Protein AF-A0A3D3CTJ3-F1 (afdb_monomer)

Sequence (65 aa):
MLFFFALLPFLANAQQKTYCNPINIDYGYTPIPNFSEAGRHRATADPVITLYKGDYYLFSTNQWG

Mean predicted aligned error: 13.46 Å

Secondary structure (DSSP, 8-state):
--SSSTTGGGG----------S--------SSTTTTTT-----EEEEEEEEETTEEEEEEEES--

Radius of gyration: 23.74 Å; Cα contacts (8 Å, |Δi|>4): 34; chains: 1; bounding box: 38×34×70 Å

Structure (mmCIF, N/CA/C/O backbone):
data_AF-A0A3D3CTJ3-F1
#
_entry.id   AF-A0A3D3CTJ3-F1
#
loop_
_atom_site.group_PDB
_atom_site.id
_atom_site.type_symbol
_atom_site.label_atom_id
_atom_site.label_alt_id
_atom_site.label_comp_id
_atom_site.label_asym_id
_atom_site.label_entity_id
_atom_site.label_seq_id
_atom_site.pdbx_PDB_ins_code
_atom_site.Cartn_x
_atom_site.Cartn_y
_atom_site.Cartn_z
_atom_site.occupancy
_atom_site.B_iso_or_equiv
_atom_site.auth_seq_id
_atom_site.auth_comp_id
_atom_site.auth_asym_id
_atom_site.auth_atom_id
_atom_site.pdbx_PDB_model_num
ATOM 1 N N . MET A 1 1 ? -17.224 -14.648 59.453 1.00 56.16 1 MET A N 1
ATOM 2 C CA . MET A 1 1 ? -17.406 -13.466 58.579 1.00 56.16 1 MET A CA 1
ATOM 3 C C . M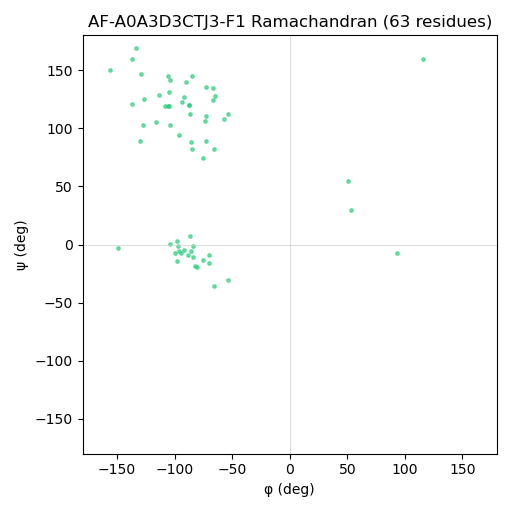ET A 1 1 ? -16.074 -13.048 57.936 1.00 56.16 1 MET A C 1
ATOM 5 O O . MET A 1 1 ? -15.676 -11.904 58.048 1.00 56.16 1 MET A O 1
ATOM 9 N N . LEU A 1 2 ? -15.347 -13.987 57.310 1.00 52.34 2 LEU A N 1
ATOM 10 C CA . LEU A 1 2 ? -14.018 -13.735 56.707 1.00 52.34 2 LEU A CA 1
ATOM 11 C C . LEU A 1 2 ? -13.716 -14.618 55.476 1.00 52.34 2 LEU A C 1
ATOM 13 O O . LEU A 1 2 ? -12.695 -14.441 54.832 1.00 52.34 2 LEU A O 1
ATOM 17 N N . PHE A 1 3 ? -14.619 -15.536 55.108 1.00 54.53 3 PHE A N 1
ATOM 18 C CA . PHE A 1 3 ? -14.428 -16.481 53.997 1.00 54.53 3 PHE A CA 1
ATOM 19 C C . PHE A 1 3 ? -15.077 -16.044 52.673 1.00 54.53 3 PHE A C 1
ATOM 21 O O . PHE A 1 3 ? -14.954 -16.740 51.673 1.00 54.53 3 PHE A O 1
ATOM 28 N N . PHE A 1 4 ? -15.760 -14.895 52.641 1.00 55.19 4 PHE A N 1
ATOM 29 C CA . PHE A 1 4 ? -16.534 -14.459 51.468 1.00 55.19 4 PHE A CA 1
ATOM 30 C C . PHE A 1 4 ? -15.722 -13.643 50.445 1.00 55.19 4 PHE A C 1
ATOM 32 O O . PHE A 1 4 ? -16.200 -13.389 49.347 1.00 55.19 4 PHE A O 1
ATOM 39 N N . PHE A 1 5 ? -14.490 -13.242 50.778 1.00 56.28 5 PHE A N 1
ATOM 40 C CA . PHE A 1 5 ? -13.671 -12.360 49.933 1.00 56.28 5 PHE A CA 1
ATOM 41 C C . PHE A 1 5 ? -12.664 -13.086 49.022 1.00 56.28 5 PHE A C 1
ATOM 43 O O . PHE A 1 5 ? -12.027 -12.444 48.194 1.00 56.28 5 PHE A O 1
ATOM 50 N N . ALA A 1 6 ? -12.523 -14.412 49.128 1.00 57.88 6 ALA A N 1
ATOM 51 C CA . ALA A 1 6 ? -11.466 -15.155 48.429 1.00 57.88 6 ALA A CA 1
ATOM 52 C C . ALA A 1 6 ? -11.804 -15.581 46.980 1.00 57.88 6 ALA A C 1
ATOM 54 O O . ALA A 1 6 ? -10.937 -16.101 46.286 1.00 57.88 6 ALA A O 1
ATOM 55 N N . LEU A 1 7 ? -13.036 -15.368 46.501 1.00 59.06 7 LEU A N 1
ATOM 56 C CA . LEU A 1 7 ? -13.513 -15.874 45.197 1.00 59.06 7 LEU A CA 1
ATOM 57 C C . LEU A 1 7 ? -13.604 -14.816 44.08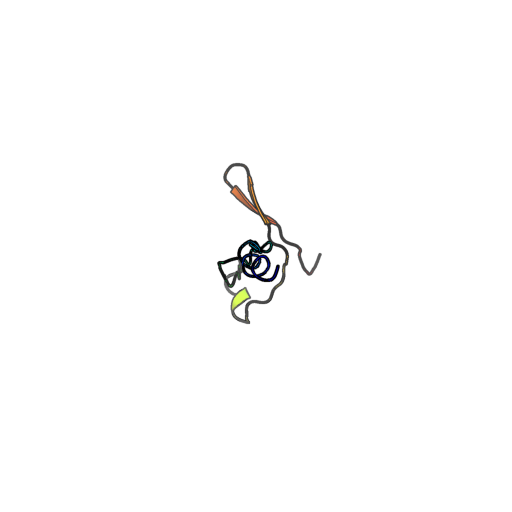1 1.00 59.06 7 LEU A C 1
ATOM 59 O O . LEU A 1 7 ? -13.973 -15.141 42.956 1.00 59.06 7 LEU A O 1
ATOM 63 N N . LEU A 1 8 ? -13.253 -13.558 44.357 1.00 60.12 8 LEU A N 1
ATOM 64 C CA . LEU A 1 8 ? -13.463 -12.438 43.432 1.00 60.12 8 LEU A CA 1
ATOM 65 C C . LEU A 1 8 ? -12.406 -12.188 42.324 1.00 60.12 8 LEU A C 1
ATOM 67 O O . LEU A 1 8 ? -12.734 -11.399 41.438 1.00 60.12 8 LEU A O 1
ATOM 71 N N . PRO A 1 9 ? -11.194 -12.792 42.254 1.00 59.12 9 PRO A N 1
ATOM 72 C CA . PRO A 1 9 ? -10.225 -12.354 41.244 1.00 59.12 9 PRO A CA 1
ATOM 73 C C . PRO A 1 9 ? -10.416 -12.997 39.857 1.00 59.12 9 PRO A C 1
ATOM 75 O O . PRO A 1 9 ? -9.686 -12.655 38.935 1.00 59.12 9 PRO A O 1
ATOM 78 N N . PHE A 1 10 ? -11.390 -13.895 39.663 1.00 58.97 10 PHE A N 1
ATOM 79 C CA . PHE A 1 10 ? -11.524 -14.654 38.407 1.00 58.97 10 PHE A CA 1
ATOM 80 C C . PHE A 1 10 ? -12.438 -14.026 37.340 1.00 58.97 10 PHE A C 1
ATOM 82 O O . PHE A 1 10 ? -12.510 -14.548 36.231 1.00 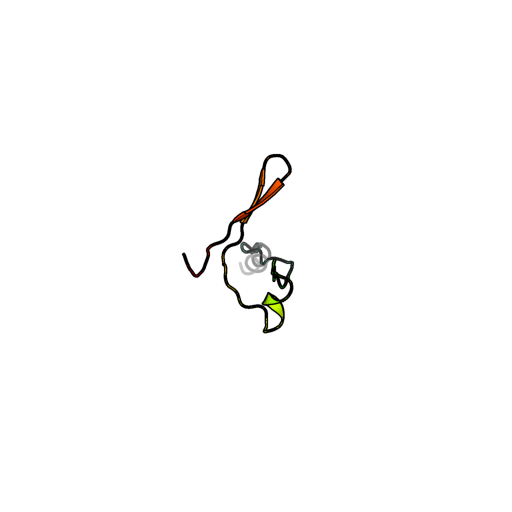58.97 10 PHE A O 1
ATOM 89 N N . LEU A 1 11 ? -13.119 -12.909 37.625 1.00 62.47 11 LEU A N 1
ATOM 90 C CA . LEU A 1 11 ? -14.059 -12.281 36.677 1.00 62.47 11 LEU A CA 1
ATOM 91 C C . LEU A 1 11 ? -13.474 -11.105 35.875 1.00 62.47 11 LEU A C 1
ATOM 93 O O . LEU A 1 11 ? -14.181 -10.495 35.074 1.00 62.47 11 LEU A O 1
ATOM 97 N N . ALA A 1 12 ? -12.190 -10.783 36.038 1.00 65.88 12 ALA A N 1
ATOM 98 C CA . ALA A 1 12 ? -11.543 -9.719 35.274 1.00 65.88 12 ALA A CA 1
ATOM 99 C C . ALA A 1 12 ? -11.037 -10.241 33.915 1.00 65.88 12 ALA A C 1
ATOM 101 O O . ALA A 1 12 ? -9.863 -10.568 33.755 1.00 65.88 12 ALA A O 1
ATOM 102 N N . ASN A 1 13 ? -11.921 -10.315 32.917 1.00 67.50 13 ASN A N 1
ATOM 103 C CA . ASN A 1 13 ? -11.525 -10.582 31.533 1.00 67.50 13 ASN A CA 1
ATOM 104 C C . ASN A 1 13 ? -11.140 -9.259 30.848 1.00 67.50 13 ASN A C 1
ATOM 106 O O . ASN A 1 13 ? -11.981 -8.566 30.273 1.00 67.50 13 ASN A O 1
ATOM 110 N N . ALA A 1 14 ? -9.872 -8.864 30.968 1.00 72.31 14 ALA A N 1
ATOM 111 C CA . ALA A 1 14 ? -9.338 -7.723 30.234 1.00 72.31 14 ALA A CA 1
ATOM 112 C C . ALA A 1 14 ? -9.176 -8.111 28.756 1.00 72.31 14 ALA A C 1
ATOM 114 O O . ALA A 1 14 ? -8.138 -8.615 28.336 1.00 72.31 14 ALA A O 1
ATOM 115 N N . GLN A 1 15 ? -10.227 -7.905 27.965 1.00 76.12 15 GLN A N 1
ATOM 116 C CA . GLN A 1 15 ? -10.172 -8.129 26.524 1.00 76.12 15 GLN A CA 1
ATOM 117 C C . GLN A 1 15 ? -9.200 -7.137 25.881 1.00 76.12 15 GLN A C 1
ATOM 119 O O . GLN A 1 15 ? -9.308 -5.922 26.070 1.00 76.12 15 GLN A O 1
ATOM 124 N N . GLN A 1 16 ? -8.256 -7.664 25.104 1.00 74.62 16 GLN A N 1
ATOM 125 C CA . GLN A 1 16 ? -7.339 -6.880 24.287 1.00 74.62 16 GLN A CA 1
ATOM 126 C C . GLN A 1 16 ? -8.157 -5.983 23.340 1.00 74.62 16 GLN A C 1
ATOM 128 O O . GLN A 1 16 ? -8.787 -6.468 22.403 1.00 74.62 16 GLN A O 1
ATOM 133 N N . LYS A 1 17 ? -8.177 -4.669 23.595 1.00 76.19 17 LYS A N 1
ATOM 134 C CA . LYS A 1 17 ? -8.900 -3.697 22.750 1.00 76.19 17 LYS A CA 1
ATOM 135 C C . LYS A 1 17 ? -8.120 -3.310 21.497 1.00 76.19 17 LYS A C 1
ATOM 137 O O . LYS A 1 17 ? -8.696 -2.779 20.554 1.00 76.19 17 LYS A O 1
ATOM 142 N N . THR A 1 18 ? -6.810 -3.537 21.511 1.00 68.00 18 THR A N 1
ATOM 143 C CA . THR A 1 18 ? -5.904 -3.171 20.430 1.00 68.00 18 THR A CA 1
ATOM 144 C C . THR A 1 18 ? -5.440 -4.420 19.699 1.00 68.00 18 THR A C 1
ATOM 146 O O . THR A 1 18 ? 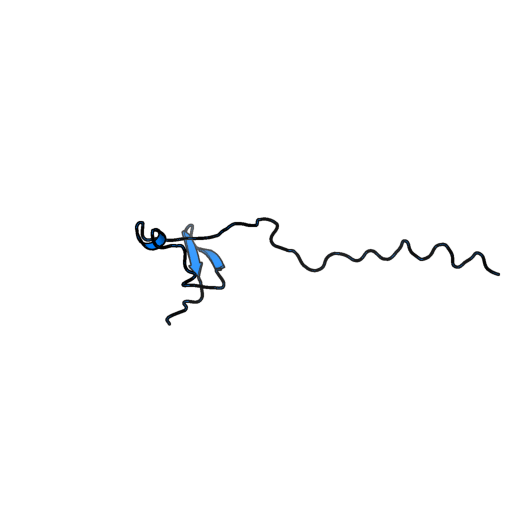-4.811 -5.319 20.255 1.00 68.00 18 THR A O 1
ATOM 149 N N . TYR A 1 19 ? -5.769 -4.470 18.418 1.00 69.12 19 TYR A N 1
ATOM 150 C CA . TYR A 1 19 ? -5.238 -5.452 17.495 1.00 69.12 19 TYR A CA 1
ATOM 151 C C . TYR A 1 19 ? -3.913 -4.918 16.946 1.00 69.12 19 TYR A C 1
ATOM 153 O O . TYR A 1 19 ? -3.894 -3.922 16.225 1.00 69.12 19 TYR A O 1
ATOM 161 N N . CYS A 1 20 ? -2.798 -5.557 17.301 1.00 68.94 20 CYS A N 1
ATOM 162 C CA . CYS A 1 20 ? -1.571 -5.399 16.525 1.00 68.94 20 CYS A CA 1
ATOM 163 C C . CYS A 1 20 ? -1.761 -6.171 15.223 1.00 68.94 20 CYS A C 1
ATOM 165 O O . CYS A 1 20 ? -2.234 -7.304 15.271 1.00 68.94 20 CYS A O 1
ATOM 167 N N . ASN A 1 21 ? -1.386 -5.585 14.082 1.00 67.62 21 ASN A N 1
ATOM 168 C CA . ASN A 1 21 ? -1.404 -6.306 12.814 1.00 67.62 21 ASN A CA 1
ATOM 169 C C . ASN A 1 21 ? -0.582 -7.610 12.978 1.00 67.62 21 ASN A C 1
ATOM 171 O O . ASN A 1 21 ? 0.628 -7.522 13.186 1.00 67.62 21 ASN A O 1
ATOM 175 N N . PRO A 1 22 ? -1.202 -8.807 12.943 1.00 68.31 22 PRO A N 1
ATOM 176 C CA . PRO A 1 22 ? -0.567 -10.085 13.266 1.00 68.31 22 PRO A CA 1
ATOM 177 C C . PRO A 1 22 ? 0.442 -10.492 12.197 1.00 68.31 22 PRO A C 1
ATOM 179 O O . PRO A 1 22 ? 1.195 -11.445 12.369 1.00 68.31 22 PRO A O 1
ATOM 182 N N . ILE A 1 23 ? 0.451 -9.760 11.086 1.00 65.06 23 ILE A N 1
ATOM 183 C CA . ILE A 1 23 ? 1.381 -9.911 9.995 1.00 65.06 23 ILE A CA 1
ATOM 184 C C . ILE A 1 23 ? 2.393 -8.768 10.110 1.00 65.06 23 ILE A C 1
ATOM 186 O O . ILE A 1 23 ? 2.115 -7.629 9.730 1.00 65.06 23 ILE A O 1
ATOM 190 N N . ASN A 1 24 ? 3.587 -9.084 10.615 1.00 63.28 24 ASN A N 1
ATOM 191 C CA . ASN A 1 24 ? 4.755 -8.220 10.461 1.00 63.28 24 ASN A CA 1
ATOM 192 C C . ASN A 1 24 ? 5.268 -8.346 9.019 1.00 63.28 24 ASN A C 1
ATOM 194 O O . ASN A 1 24 ? 6.227 -9.065 8.745 1.00 63.28 24 ASN A O 1
ATOM 198 N N . ILE A 1 25 ? 4.551 -7.731 8.079 1.00 63.22 25 ILE A N 1
ATOM 199 C CA . ILE A 1 25 ? 5.005 -7.607 6.696 1.00 63.22 25 ILE A CA 1
ATOM 200 C C . ILE A 1 25 ? 5.853 -6.350 6.575 1.00 63.22 25 ILE A C 1
ATOM 202 O O . ILE A 1 25 ? 5.355 -5.240 6.761 1.00 63.22 25 ILE A O 1
ATOM 206 N N . ASP A 1 26 ? 7.112 -6.530 6.183 1.00 63.09 26 ASP A N 1
ATOM 207 C CA . ASP A 1 26 ? 7.901 -5.465 5.569 1.00 63.09 26 ASP A CA 1
ATOM 208 C C . ASP A 1 26 ? 7.267 -5.128 4.212 1.00 63.09 26 ASP A C 1
ATOM 210 O O . ASP A 1 26 ? 7.657 -5.637 3.156 1.00 63.09 26 ASP A O 1
ATOM 214 N N . TYR A 1 27 ? 6.225 -4.296 4.232 1.00 63.62 27 TYR A N 1
ATOM 215 C CA . TYR A 1 27 ? 5.621 -3.778 3.015 1.00 63.62 27 TYR A CA 1
ATOM 216 C C . TYR A 1 27 ? 6.572 -2.733 2.416 1.00 63.62 27 TYR A C 1
ATOM 218 O O . TYR A 1 27 ? 6.751 -1.627 2.919 1.00 63.62 27 TYR A O 1
ATOM 226 N N . GLY A 1 28 ? 7.230 -3.115 1.328 1.00 70.88 28 GLY A N 1
ATOM 227 C CA . GLY A 1 28 ? 8.038 -2.226 0.505 1.00 70.88 28 GLY A CA 1
ATOM 228 C C . GLY A 1 28 ? 7.630 -2.411 -0.943 1.00 70.88 28 GLY A C 1
ATOM 229 O O . GLY A 1 28 ? 8.175 -3.277 -1.621 1.00 70.88 28 GLY A O 1
ATOM 230 N N . TYR A 1 29 ? 6.642 -1.638 -1.394 1.00 74.00 29 TYR A N 1
ATOM 231 C CA . TYR A 1 29 ? 6.256 -1.604 -2.800 1.00 74.00 29 TYR A CA 1
ATOM 232 C C . TYR A 1 29 ? 7.101 -0.562 -3.530 1.00 74.00 29 TYR A C 1
ATOM 234 O O . TYR A 1 29 ? 7.079 0.621 -3.188 1.00 74.00 29 TYR A O 1
ATOM 242 N N . THR A 1 30 ? 7.849 -1.003 -4.537 1.00 79.62 30 THR A N 1
ATOM 243 C CA . THR A 1 30 ? 8.650 -0.127 -5.393 1.00 79.62 30 THR A CA 1
ATOM 244 C C . THR A 1 30 ? 8.290 -0.432 -6.845 1.00 79.62 30 THR A C 1
ATOM 246 O O . THR A 1 30 ? 8.727 -1.453 -7.368 1.00 79.62 30 THR A O 1
ATOM 249 N N . PRO A 1 31 ? 7.476 0.409 -7.507 1.00 75.19 31 PRO A N 1
ATOM 250 C CA . PRO A 1 31 ? 7.005 0.130 -8.864 1.00 75.19 31 PRO A CA 1
ATOM 251 C C . PRO A 1 31 ? 8.112 0.224 -9.927 1.00 75.19 31 PRO A C 1
ATOM 253 O O . PRO A 1 31 ? 7.924 -0.245 -11.044 1.00 75.19 31 PRO A O 1
ATOM 256 N N . ILE A 1 32 ? 9.257 0.837 -9.600 1.00 81.31 32 ILE A N 1
ATOM 257 C CA . ILE A 1 32 ? 10.383 1.042 -10.516 1.00 81.31 32 ILE A CA 1
ATOM 258 C C . ILE A 1 32 ? 11.513 0.065 -10.141 1.00 81.31 32 ILE A C 1
ATOM 260 O O . ILE A 1 32 ? 12.041 0.183 -9.034 1.00 81.31 32 ILE A O 1
ATOM 264 N N . PRO A 1 33 ? 11.933 -0.851 -11.038 1.00 75.69 33 PRO A N 1
ATOM 265 C CA . PRO A 1 33 ? 12.851 -1.954 -10.721 1.00 75.69 33 PRO A CA 1
ATOM 266 C C . PRO A 1 33 ? 14.177 -1.554 -10.056 1.00 75.69 33 PRO A C 1
ATOM 268 O O . PRO A 1 33 ? 14.682 -2.300 -9.225 1.00 75.69 33 PRO A O 1
ATOM 271 N N . ASN A 1 34 ? 14.701 -0.359 -10.350 1.00 84.00 34 ASN A N 1
ATOM 272 C CA . ASN A 1 34 ? 16.019 0.073 -9.867 1.00 84.00 34 ASN A CA 1
ATOM 273 C C . ASN A 1 34 ? 15.943 0.994 -8.633 1.00 84.00 34 ASN A C 1
ATOM 275 O O . ASN A 1 34 ? 16.961 1.336 -8.040 1.00 84.00 34 ASN A O 1
ATOM 279 N N . PHE A 1 35 ? 14.745 1.424 -8.218 1.00 79.44 35 PHE A N 1
ATOM 280 C CA . PHE A 1 35 ? 14.588 2.391 -7.117 1.00 79.44 35 PHE A CA 1
ATOM 281 C C . PHE A 1 35 ? 14.819 1.782 -5.730 1.00 79.44 35 PHE A C 1
ATOM 283 O O . PHE A 1 35 ? 14.969 2.515 -4.757 1.00 79.44 35 PHE A O 1
ATOM 290 N N . SER A 1 36 ? 14.851 0.453 -5.624 1.00 82.19 36 SER A N 1
ATOM 291 C CA . SER A 1 36 ? 15.113 -0.254 -4.369 1.00 82.19 36 SER A CA 1
ATOM 292 C C . SER A 1 36 ? 16.579 -0.642 -4.165 1.00 82.19 36 SER A C 1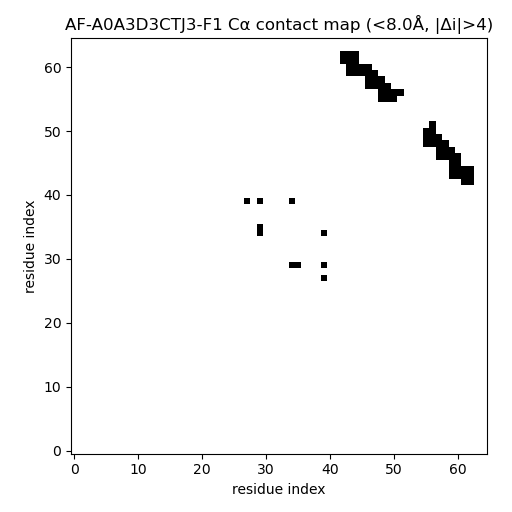
ATOM 294 O O . SER A 1 36 ? 16.917 -1.134 -3.091 1.00 82.19 36 SER A O 1
ATOM 296 N N . GLU A 1 37 ? 17.446 -0.454 -5.166 1.00 85.12 37 GLU A N 1
ATOM 297 C CA . GLU A 1 37 ? 18.847 -0.909 -5.121 1.00 85.12 37 GLU A CA 1
ATOM 298 C C . GLU A 1 37 ? 19.672 -0.181 -4.050 1.00 85.12 37 GLU A C 1
ATOM 300 O O . GLU A 1 37 ? 20.496 -0.797 -3.380 1.00 85.12 37 GLU A O 1
ATOM 305 N N . ALA A 1 38 ? 19.402 1.109 -3.831 1.00 81.25 38 ALA A N 1
ATOM 306 C CA . ALA A 1 38 ? 20.046 1.920 -2.794 1.00 81.25 38 ALA A CA 1
ATOM 307 C C . ALA A 1 38 ? 19.349 1.832 -1.419 1.00 81.25 38 ALA A C 1
ATOM 309 O O . ALA A 1 38 ? 19.705 2.564 -0.498 1.00 81.25 38 ALA A O 1
ATOM 310 N N . GLY A 1 39 ? 18.361 0.943 -1.269 1.00 75.62 39 GLY A N 1
ATOM 311 C CA . GLY A 1 39 ? 17.556 0.791 -0.060 1.00 75.62 39 GLY A CA 1
ATOM 312 C C . GLY A 1 39 ? 16.081 1.134 -0.273 1.00 75.62 39 GLY A C 1
ATOM 313 O O . GLY A 1 39 ? 15.689 1.811 -1.221 1.00 75.62 39 GLY A O 1
ATOM 314 N N . ARG A 1 40 ? 15.228 0.639 0.629 1.00 75.31 40 ARG A N 1
ATOM 315 C CA . ARG A 1 40 ? 13.782 0.902 0.617 1.00 75.31 40 ARG A CA 1
ATOM 316 C C . ARG A 1 40 ? 13.470 2.057 1.563 1.00 75.31 40 ARG A C 1
ATOM 318 O O . ARG A 1 40 ? 13.293 1.854 2.762 1.00 75.31 40 ARG A O 1
ATOM 325 N N . HIS A 1 41 ? 13.415 3.271 1.027 1.00 75.69 41 HIS A N 1
ATOM 326 C CA . HIS A 1 41 ? 13.028 4.457 1.789 1.00 75.69 41 HIS A CA 1
ATOM 327 C C . HIS A 1 41 ? 11.514 4.674 1.720 1.00 75.69 41 HIS A C 1
ATOM 329 O O . HIS A 1 41 ? 10.895 4.504 0.670 1.00 75.69 41 HIS A O 1
ATOM 335 N N . ARG A 1 42 ? 10.900 5.065 2.843 1.00 71.94 42 ARG A N 1
ATOM 336 C CA . ARG A 1 42 ? 9.481 5.437 2.857 1.00 71.94 42 ARG A CA 1
ATOM 337 C C . ARG A 1 42 ? 9.318 6.791 2.169 1.00 71.94 42 ARG A C 1
ATOM 339 O O . ARG A 1 42 ? 9.740 7.797 2.724 1.00 71.94 42 ARG A O 1
ATOM 346 N N . ALA A 1 43 ? 8.696 6.802 0.993 1.00 76.75 43 ALA A N 1
ATOM 347 C CA . ALA A 1 43 ? 8.276 8.023 0.294 1.00 76.75 43 ALA A CA 1
ATOM 348 C C . ALA A 1 43 ? 6.788 8.358 0.521 1.00 76.75 43 ALA A C 1
ATOM 350 O O . ALA A 1 43 ? 6.352 9.471 0.232 1.00 76.75 43 ALA A O 1
ATOM 351 N N . THR A 1 44 ? 6.012 7.405 1.047 1.00 78.69 44 T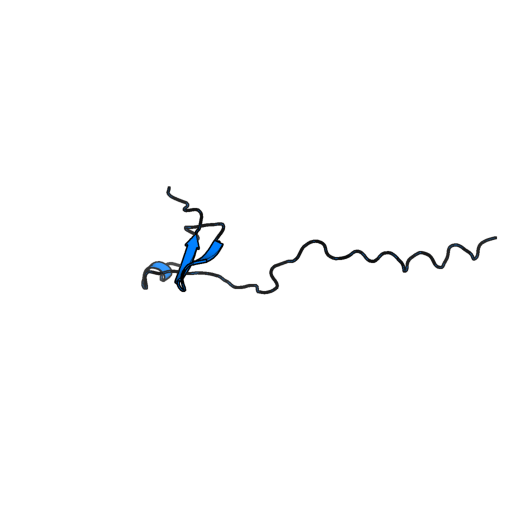HR A N 1
ATOM 352 C CA . THR A 1 44 ? 4.571 7.530 1.297 1.00 78.69 44 THR A CA 1
ATOM 353 C C . THR A 1 44 ? 4.176 6.946 2.661 1.00 78.69 44 THR A C 1
ATOM 355 O O . THR A 1 44 ? 4.929 6.156 3.242 1.00 78.69 44 THR A O 1
ATOM 358 N N . ALA A 1 45 ? 3.022 7.360 3.193 1.00 80.56 45 ALA A N 1
ATOM 359 C CA . ALA A 1 45 ? 2.442 6.892 4.459 1.00 80.56 45 ALA A CA 1
ATOM 360 C C . ALA A 1 45 ? 0.943 6.562 4.307 1.00 80.56 45 ALA A C 1
ATOM 362 O O . ALA A 1 45 ? 0.339 6.878 3.283 1.00 80.56 45 ALA A O 1
ATOM 363 N N . ASP A 1 46 ? 0.365 5.912 5.321 1.00 84.94 46 ASP A N 1
ATOM 364 C CA . ASP A 1 46 ? -1.077 5.640 5.449 1.00 84.94 46 ASP A CA 1
ATOM 365 C C . ASP A 1 46 ? -1.729 4.990 4.207 1.00 84.94 46 ASP A C 1
ATOM 367 O O . ASP A 1 46 ? -2.691 5.527 3.653 1.00 84.94 46 ASP A O 1
ATOM 371 N N . PRO A 1 47 ? -1.208 3.845 3.719 1.00 82.75 47 PRO A N 1
ATOM 372 C CA . PRO A 1 47 ? -1.743 3.214 2.522 1.00 82.75 47 PRO A CA 1
ATOM 373 C C . PRO A 1 47 ? -3.170 2.687 2.744 1.00 82.75 47 PRO A C 1
ATOM 375 O O . PRO A 1 47 ? -3.441 1.982 3.717 1.00 82.75 47 PRO A O 1
ATOM 378 N N . VAL A 1 48 ? -4.062 2.953 1.788 1.00 87.62 48 VAL A N 1
ATOM 379 C CA . VAL A 1 48 ? -5.416 2.388 1.705 1.00 87.62 48 VAL A CA 1
ATOM 380 C C . VAL A 1 48 ? -5.607 1.763 0.328 1.00 87.62 48 VAL A C 1
ATOM 382 O O . VAL A 1 48 ? -5.441 2.434 -0.688 1.00 87.62 48 VAL A O 1
ATOM 385 N N . ILE A 1 49 ? -5.982 0.483 0.286 1.00 89.19 49 ILE A N 1
ATOM 386 C CA . ILE A 1 49 ? -6.318 -0.223 -0.957 1.00 89.19 49 ILE A CA 1
ATOM 387 C C . ILE A 1 49 ? -7.833 -0.386 -1.045 1.00 89.19 49 ILE A C 1
ATOM 389 O O . ILE A 1 49 ? -8.458 -0.855 -0.095 1.00 89.19 49 ILE A O 1
ATOM 393 N N . THR A 1 50 ? -8.419 -0.044 -2.191 1.00 93.69 50 THR A N 1
ATOM 394 C CA . THR A 1 50 ? -9.844 -0.260 -2.475 1.00 93.69 50 THR A CA 1
ATOM 395 C C . THR A 1 50 ? -10.045 -0.977 -3.805 1.00 93.69 50 THR A C 1
ATOM 397 O O . THR A 1 50 ? -9.278 -0.783 -4.749 1.00 93.69 50 THR A O 1
ATOM 400 N N . LEU A 1 51 ? -11.082 -1.811 -3.874 1.00 96.94 51 LEU A N 1
ATOM 401 C CA . LEU A 1 51 ? -11.522 -2.468 -5.100 1.00 96.94 51 LEU A CA 1
ATOM 402 C C . LEU A 1 51 ? -12.609 -1.612 -5.753 1.00 96.94 51 LEU A C 1
ATOM 404 O O . LEU A 1 51 ? -13.654 -1.360 -5.150 1.00 96.94 51 LEU A O 1
ATOM 408 N N . TYR A 1 52 ? -12.397 -1.209 -7.000 1.00 96.50 52 TYR A N 1
ATOM 409 C CA . TYR A 1 52 ? -13.380 -0.462 -7.774 1.00 96.50 52 TYR A CA 1
ATOM 410 C C . TYR A 1 52 ? -13.454 -1.007 -9.198 1.00 96.50 52 TYR A C 1
ATOM 412 O O . TYR A 1 52 ? -12.464 -1.032 -9.916 1.00 96.50 52 TYR A O 1
ATOM 420 N N . LYS A 1 53 ? -14.647 -1.465 -9.602 1.00 97.00 53 LYS A N 1
ATOM 421 C CA . LYS A 1 53 ? -14.925 -2.028 -10.940 1.00 97.00 53 LYS A CA 1
ATOM 422 C C . LYS A 1 53 ? -13.993 -3.172 -11.379 1.00 97.00 53 LYS A C 1
ATOM 424 O O . LYS A 1 53 ? -13.797 -3.378 -12.568 1.00 97.00 53 LYS A O 1
ATOM 429 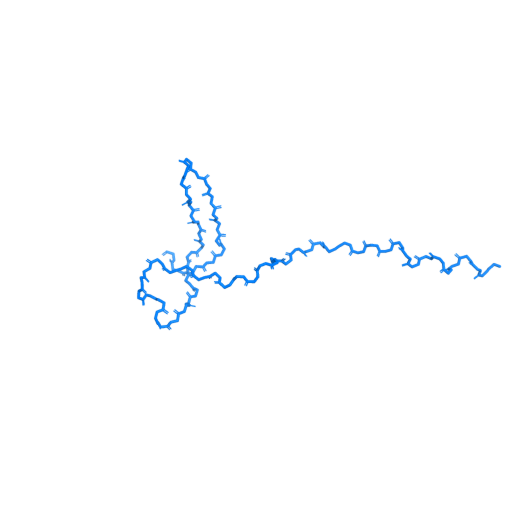N N . GLY A 1 54 ? -13.485 -3.952 -10.427 1.00 96.88 54 GLY A N 1
ATOM 430 C CA . GLY A 1 54 ? -12.570 -5.065 -10.700 1.00 96.88 54 GLY A CA 1
ATOM 431 C C . GLY A 1 54 ? -11.089 -4.693 -10.612 1.00 96.88 54 GLY A C 1
ATOM 432 O O . GLY A 1 54 ? -10.261 -5.597 -10.600 1.00 96.88 54 GLY A O 1
ATOM 433 N N . ASP A 1 55 ? -10.768 -3.406 -10.453 1.00 96.38 55 ASP A N 1
ATOM 434 C CA . ASP A 1 55 ? -9.399 -2.914 -10.330 1.00 96.38 55 ASP A CA 1
ATOM 435 C C . ASP A 1 55 ? -9.065 -2.520 -8.885 1.00 96.38 55 ASP A C 1
ATOM 437 O O . ASP A 1 55 ? -9.906 -2.005 -8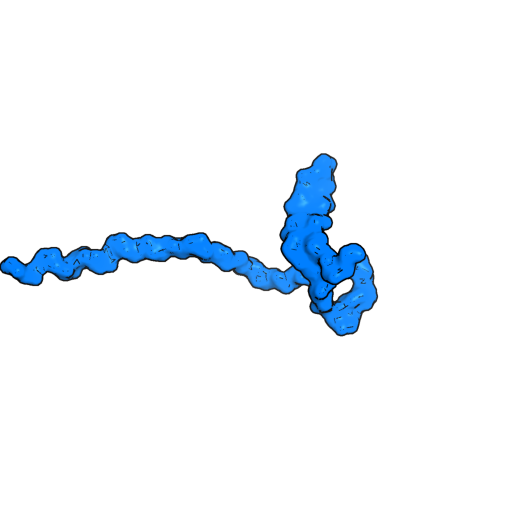.140 1.00 96.38 55 ASP A O 1
ATOM 441 N N . TYR A 1 56 ? -7.812 -2.747 -8.489 1.00 94.75 56 TYR A N 1
ATOM 442 C CA . TYR A 1 56 ? -7.289 -2.325 -7.193 1.00 94.75 56 TYR A CA 1
ATOM 443 C C . TYR A 1 56 ? -6.641 -0.947 -7.296 1.00 94.75 56 TYR A C 1
ATOM 445 O O . TYR A 1 56 ? -5.729 -0.731 -8.092 1.00 94.75 56 TYR A O 1
ATOM 453 N N . TYR A 1 57 ? -7.070 -0.037 -6.428 1.00 92.06 57 TYR A N 1
ATOM 454 C CA . TYR A 1 57 ? -6.514 1.304 -6.302 1.00 92.06 57 TYR A CA 1
ATOM 455 C C . TYR A 1 57 ? -5.832 1.449 -4.948 1.00 92.06 57 TYR A C 1
ATOM 457 O O . TYR A 1 57 ? -6.442 1.159 -3.919 1.00 92.06 57 TYR A O 1
ATOM 465 N N . LEU A 1 58 ? -4.581 1.910 -4.954 1.00 87.38 58 LEU A N 1
ATOM 466 C CA . LEU A 1 58 ? -3.799 2.231 -3.762 1.00 87.38 58 LEU A CA 1
ATOM 467 C C . LEU A 1 58 ? -3.735 3.753 -3.600 1.00 87.38 58 LEU A C 1
ATOM 469 O O . LEU A 1 58 ? -3.193 4.449 -4.457 1.00 87.38 58 LEU A O 1
ATOM 473 N N . PHE A 1 59 ? -4.250 4.250 -2.484 1.00 86.94 59 PHE A N 1
ATOM 474 C CA . PHE A 1 59 ? -4.112 5.633 -2.042 1.00 86.94 59 PHE A CA 1
ATOM 475 C C . PHE A 1 59 ? -3.082 5.693 -0.918 1.00 86.94 59 PHE A C 1
ATOM 477 O O . PHE A 1 59 ? -3.030 4.796 -0.081 1.00 86.94 59 PHE A O 1
ATOM 484 N N . SER A 1 60 ? -2.261 6.738 -0.888 1.00 84.69 60 SER A N 1
ATOM 485 C CA . SER A 1 60 ? -1.291 6.966 0.185 1.00 84.69 60 SER A CA 1
ATOM 486 C C . SER A 1 60 ? -0.935 8.443 0.267 1.00 84.69 60 SER A C 1
ATOM 488 O O . SER A 1 60 ? -0.896 9.114 -0.767 1.00 84.69 60 SER A O 1
ATOM 490 N N . THR A 1 61 ? -0.593 8.925 1.456 1.00 87.50 61 THR A N 1
ATOM 491 C CA . THR A 1 61 ? -0.027 10.264 1.651 1.00 87.50 61 THR A CA 1
ATOM 492 C C . THR A 1 61 ? 1.360 10.316 1.006 1.00 87.50 61 THR A C 1
ATOM 494 O O . THR A 1 61 ? 2.206 9.483 1.336 1.00 87.50 61 THR A O 1
ATOM 497 N N . ASN A 1 62 ? 1.622 11.257 0.095 1.00 82.94 62 ASN A N 1
ATOM 498 C CA . ASN A 1 62 ? 2.964 11.513 -0.439 1.00 82.94 62 ASN A CA 1
ATOM 499 C C . ASN A 1 62 ? 3.744 12.465 0.483 1.00 82.94 62 ASN A C 1
ATOM 501 O O . ASN A 1 62 ? 3.175 13.355 1.105 1.00 82.94 62 ASN A O 1
ATOM 505 N N . GLN A 1 63 ? 5.062 12.274 0.596 1.00 70.50 63 GLN A N 1
ATOM 506 C CA . GLN A 1 63 ? 5.910 13.180 1.388 1.00 70.50 63 GLN A CA 1
ATOM 507 C C . GLN A 1 63 ? 6.324 14.450 0.629 1.00 70.50 63 GLN A C 1
ATOM 509 O O . GLN A 1 63 ? 6.685 15.448 1.246 1.00 70.50 63 GLN A O 1
ATOM 514 N N . TRP A 1 64 ? 6.222 14.427 -0.700 1.00 62.56 64 TRP A N 1
ATOM 515 C CA . TRP A 1 64 ? 6.291 15.597 -1.571 1.00 62.56 64 TRP A CA 1
ATOM 516 C C . TRP A 1 64 ? 4.937 15.730 -2.253 1.00 62.56 64 TRP A C 1
ATOM 518 O O . TRP A 1 64 ? 4.641 14.897 -3.107 1.00 62.56 64 TRP A O 1
ATOM 528 N N . GLY A 1 65 ? 4.137 16.710 -1.818 1.00 50.50 65 GLY A N 1
ATOM 529 C CA . GLY A 1 65 ? 2.840 17.063 -2.405 1.00 50.50 65 GLY A CA 1
ATOM 530 C C . GLY A 1 65 ? 2.908 17.229 -3.912 1.00 50.50 65 GLY A C 1
ATOM 531 O O . GLY A 1 65 ? 3.803 17.976 -4.367 1.00 50.50 65 GLY A O 1
#

Solvent-accessible surface area (backbone atoms only — not comparable to full-atom values): 4856 Å² total; per-residue (Å²): 145,80,80,84,75,81,75,69,82,80,77,77,78,82,73,80,87,72,84,71,76,90,68,87,68,89,83,76,89,67,96,50,90,70,69,50,75,90,44,87,75,85,60,59,45,82,75,45,78,46,8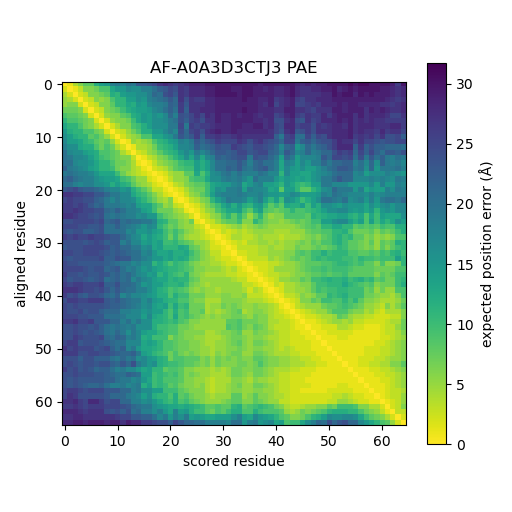1,54,97,92,42,82,44,80,47,57,48,60,78,74,126

Nearest PDB structures (foldseek):
  7xi6-assembly1_B  TM=3.935E-01  e=3.384E+00  Saccharolobus solfataricus
  7xi6-assembly1_A  TM=3.945E-01  e=8.000E+00  Saccharolobus solfataricus

pLDDT: mean 74.61, std 12.53, range [50.5, 97.0]

Foldseek 3Di:
DPPPPPPPPPPPPPDDPDDDPPDPDPDQDDPDPCPPVVHRDDQWADWDWDDDPNDIDIDTHGPPD